Protein AF-A0A0L0AJ61-F1 (afdb_monomer)

Secondary structure (DSSP, 8-state):
-HHHHHHHHHHHHT-GGGPPPHHHHHHHHT--TTPPPPHHHHHHHHHHHTT-GGGHHHHHHHHHHHHHHHH--TTTTT-HHHHHHHHHHHH-TTS-HHHHHHHHHHHHHHHHSSPPPHHHHHHHHHHHHSS-SS---SHHHHHHHHHHHHHTT--

Foldseek 3Di:
DVVVLVVLLVLVVVHDVSQDQQVVVCVVLVLDPPDQDFLSRLVSVCLNCQPPPRCVVVLVSSLVSLCVLQVDCLCVVPDPRSVSSLLQLLQRPRHDVVSNLVSLQNVCCNVVVDGDDPVRSVVSSCVSNVDHDQADSDSVRRVVSVVVVVVVVVD

Nearest PDB structures (foldseek):
  8aj8-assembly4_H  TM=4.253E-01  e=4.389E+00  Mus musculus

Mean predicted aligned error: 5.72 Å

Sequence (155 aa):
MLEALNLLVVLKGLGGNYLLPRDTLQRIVNFSAGRQLSYFEIVVLLYYVESIPSYAVIKKLLLASIKERLDDLSDIRSSAEKIYLFLDVMTCPFVEDKVKSRFAVALYKQINKKNPTPSQASDFMLRLSKYPWFVSWKDADFLSSLEKKELLKGY

Structure (mmCIF, N/CA/C/O backbone):
data_AF-A0A0L0AJ61-F1
#
_entry.id   AF-A0A0L0AJ61-F1
#
loop_
_atom_site.group_PDB
_atom_site.id
_atom_site.type_symbol
_atom_site.label_atom_id
_atom_site.label_alt_id
_atom_site.label_comp_id
_atom_site.label_asym_id
_atom_site.label_entity_id
_atom_site.label_seq_id
_atom_site.pdbx_PDB_ins_code
_atom_site.Cartn_x
_atom_site.Cartn_y
_atom_site.Cartn_z
_atom_site.occupancy
_atom_site.B_iso_or_equiv
_atom_site.auth_seq_id
_atom_site.auth_comp_id
_atom_site.auth_asym_id
_atom_site.auth_atom_id
_atom_site.pdbx_PDB_model_num
ATOM 1 N N . MET A 1 1 ? 4.280 -15.798 -10.567 1.00 71.31 1 MET A N 1
ATOM 2 C CA . MET A 1 1 ? 3.940 -14.366 -10.334 1.00 71.31 1 MET A CA 1
ATOM 3 C C . MET A 1 1 ? 4.907 -13.721 -9.352 1.00 71.31 1 MET A C 1
ATOM 5 O O . MET A 1 1 ? 5.306 -12.588 -9.585 1.00 71.31 1 MET A O 1
ATOM 9 N N . LEU A 1 2 ? 5.318 -14.440 -8.303 1.00 73.69 2 LEU A N 1
ATOM 10 C CA . LEU A 1 2 ? 6.369 -14.019 -7.374 1.00 73.69 2 LEU A CA 1
ATOM 11 C C . LEU A 1 2 ? 7.684 -13.657 -8.093 1.00 73.69 2 LEU A C 1
ATOM 13 O O . LEU A 1 2 ? 8.280 -12.627 -7.813 1.00 73.69 2 LEU A O 1
ATOM 17 N N . GLU A 1 3 ? 8.071 -14.449 -9.088 1.00 78.56 3 GLU A N 1
ATOM 18 C CA . GLU A 1 3 ? 9.288 -14.282 -9.888 1.00 78.56 3 GLU A CA 1
ATOM 19 C C . GLU A 1 3 ? 9.285 -12.955 -10.656 1.00 78.56 3 GLU A C 1
ATOM 21 O O . GLU A 1 3 ? 10.287 -12.245 -10.702 1.00 78.56 3 GLU A O 1
ATOM 26 N N . ALA A 1 4 ? 8.128 -12.585 -11.215 1.00 84.12 4 ALA A N 1
ATOM 27 C CA . ALA A 1 4 ? 7.965 -11.319 -11.919 1.00 84.12 4 ALA A CA 1
ATOM 28 C C . ALA A 1 4 ? 8.093 -10.124 -10.963 1.00 84.12 4 ALA A C 1
ATOM 30 O O . ALA A 1 4 ? 8.698 -9.121 -11.322 1.00 84.12 4 ALA A O 1
ATOM 31 N N . LEU A 1 5 ? 7.568 -10.234 -9.739 1.00 84.75 5 LEU A N 1
ATOM 32 C CA . LEU A 1 5 ? 7.685 -9.193 -8.715 1.00 84.75 5 LEU A CA 1
ATOM 33 C C . LEU A 1 5 ? 9.129 -9.044 -8.225 1.00 84.75 5 LEU A C 1
ATOM 35 O O . LEU A 1 5 ? 9.616 -7.922 -8.137 1.00 84.75 5 LEU A O 1
ATOM 39 N N . ASN A 1 6 ? 9.835 -10.152 -7.986 1.00 83.38 6 ASN A N 1
ATOM 40 C CA . ASN A 1 6 ? 11.257 -10.121 -7.638 1.00 83.38 6 ASN A CA 1
ATOM 41 C C . ASN A 1 6 ? 12.078 -9.449 -8.753 1.00 83.38 6 ASN A C 1
ATOM 43 O O . ASN A 1 6 ? 12.937 -8.615 -8.470 1.00 83.38 6 ASN A O 1
ATOM 47 N N . LEU A 1 7 ? 11.756 -9.719 -10.025 1.00 87.00 7 LEU A N 1
ATOM 48 C CA . LEU A 1 7 ? 12.393 -9.044 -11.156 1.00 87.00 7 LEU A CA 1
ATOM 49 C C . LEU A 1 7 ? 12.132 -7.532 -11.156 1.00 87.00 7 LEU A C 1
ATOM 51 O O . LEU A 1 7 ? 13.059 -6.764 -11.393 1.00 87.00 7 LEU A O 1
ATOM 55 N N . LEU A 1 8 ? 10.905 -7.083 -10.861 1.00 89.56 8 LEU A N 1
ATOM 56 C CA . LEU A 1 8 ? 10.609 -5.650 -10.737 1.00 89.56 8 LEU A CA 1
ATOM 57 C C . LEU A 1 8 ? 11.502 -4.990 -9.685 1.00 89.56 8 LEU A C 1
ATOM 59 O O . LEU A 1 8 ? 12.067 -3.928 -9.925 1.00 89.56 8 LEU A O 1
ATOM 63 N N . VAL A 1 9 ? 11.679 -5.634 -8.539 1.00 86.88 9 VAL A N 1
ATOM 64 C CA . VAL A 1 9 ? 12.531 -5.103 -7.476 1.00 86.88 9 VAL A CA 1
ATOM 65 C C . VAL A 1 9 ? 13.987 -4.968 -7.939 1.00 86.88 9 VAL A C 1
ATOM 67 O O . VAL A 1 9 ? 14.594 -3.917 -7.741 1.00 86.88 9 VAL A O 1
ATOM 70 N N . VAL A 1 10 ? 14.525 -5.981 -8.624 1.00 87.25 10 VAL A N 1
ATOM 71 C CA . VAL A 1 10 ? 15.880 -5.923 -9.196 1.00 87.25 10 VAL A CA 1
ATOM 72 C C . VAL A 1 10 ? 15.995 -4.796 -10.225 1.00 87.25 10 VAL A C 1
ATOM 74 O O . VAL A 1 10 ? 16.912 -3.984 -10.145 1.00 87.25 10 VAL A O 1
ATOM 77 N N . LEU A 1 11 ? 15.042 -4.691 -11.158 1.00 90.44 11 LEU A N 1
ATOM 78 C CA . LEU A 1 11 ? 15.027 -3.639 -12.181 1.00 90.44 11 LEU A CA 1
ATOM 79 C C . LEU A 1 11 ? 14.987 -2.235 -11.565 1.00 90.44 11 LEU A C 1
ATOM 81 O O . LEU A 1 11 ? 15.660 -1.333 -12.055 1.00 90.44 11 LEU A O 1
ATOM 85 N N . LYS A 1 12 ? 14.234 -2.053 -10.474 1.00 88.94 12 LYS A N 1
ATOM 86 C CA . LYS A 1 12 ? 14.205 -0.796 -9.715 1.00 88.94 12 LYS A CA 1
ATOM 87 C C . LYS A 1 12 ? 15.577 -0.478 -9.113 1.00 88.94 12 LYS A C 1
ATOM 89 O O . LYS A 1 12 ? 16.029 0.658 -9.237 1.00 88.94 12 LYS A O 1
ATOM 94 N N . GLY A 1 13 ? 16.256 -1.475 -8.541 1.00 84.75 13 GLY A N 1
ATOM 95 C CA . GLY A 1 13 ? 17.605 -1.337 -7.981 1.00 84.75 13 GLY A CA 1
ATOM 96 C C . GLY A 1 13 ? 18.691 -1.004 -9.013 1.00 84.75 13 GLY A C 1
ATOM 97 O O . GLY A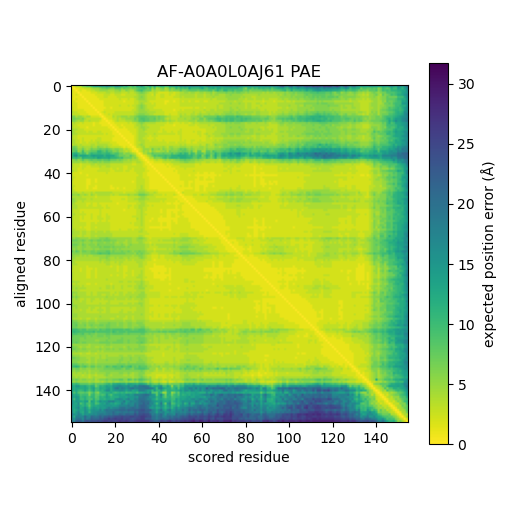 1 13 ? 19.649 -0.310 -8.684 1.00 84.75 13 GLY A O 1
ATOM 98 N N . LEU A 1 14 ? 18.529 -1.427 -10.273 1.00 87.00 14 LEU A N 1
ATOM 99 C CA . LEU A 1 14 ? 19.442 -1.073 -11.374 1.00 87.00 14 LEU A CA 1
ATOM 100 C C . LEU A 1 14 ? 19.301 0.391 -11.838 1.00 87.00 14 LEU A C 1
ATOM 102 O O . LEU A 1 14 ? 20.161 0.900 -12.561 1.00 87.00 14 LEU A O 1
ATOM 106 N N . GLY A 1 15 ? 18.237 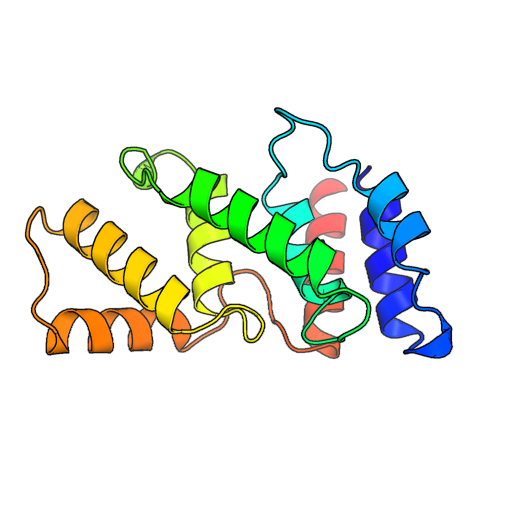1.081 -11.419 1.00 85.81 15 GLY A N 1
ATOM 107 C CA . GLY A 1 15 ? 18.013 2.502 -11.669 1.00 85.81 15 GLY A CA 1
ATOM 108 C C . GLY A 1 15 ? 17.025 2.810 -12.799 1.00 85.81 15 GLY A C 1
ATOM 109 O O . GLY A 1 15 ? 16.515 1.934 -13.496 1.00 85.81 15 GLY A O 1
ATOM 110 N N . GLY A 1 16 ? 16.752 4.107 -12.986 1.00 85.31 16 GLY A N 1
ATOM 111 C CA . GLY A 1 16 ? 15.651 4.615 -13.819 1.00 85.31 16 GLY A CA 1
ATOM 112 C C . GLY A 1 16 ? 15.633 4.136 -15.277 1.00 85.31 16 GLY A C 1
ATOM 113 O O . GLY A 1 16 ? 14.559 3.987 -15.850 1.00 85.31 16 GLY A O 1
ATOM 114 N N . ASN A 1 17 ? 16.798 3.841 -15.862 1.00 89.44 17 ASN A N 1
ATOM 115 C CA . ASN A 1 17 ? 16.918 3.384 -17.253 1.00 89.44 17 ASN A CA 1
ATOM 116 C C . ASN A 1 17 ? 16.414 1.947 -17.475 1.00 89.44 17 ASN A C 1
ATOM 118 O O . ASN A 1 17 ? 16.155 1.564 -18.612 1.00 89.44 17 ASN A O 1
ATOM 122 N N . TYR A 1 18 ? 16.271 1.163 -16.404 1.00 91.75 18 TYR A N 1
ATOM 123 C CA . TYR A 1 18 ? 15.807 -0.228 -16.443 1.00 91.75 18 TYR A CA 1
ATOM 124 C C . TYR A 1 18 ? 14.332 -0.367 -16.053 1.00 91.75 18 TYR A C 1
ATOM 126 O O . TYR A 1 18 ? 13.792 -1.474 -15.992 1.00 91.75 18 TYR A O 1
ATOM 134 N N . LEU A 1 19 ? 13.663 0.758 -15.788 1.00 93.44 19 LEU A N 1
ATOM 135 C CA . LEU A 1 19 ? 12.245 0.784 -15.481 1.00 93.44 19 LEU A CA 1
ATOM 136 C C . LEU A 1 19 ? 11.418 0.360 -16.696 1.00 93.44 19 LEU A C 1
ATOM 138 O O . LEU A 1 19 ? 11.606 0.837 -17.815 1.00 93.44 19 LEU A O 1
ATOM 142 N N . LEU A 1 20 ? 10.463 -0.534 -16.465 1.00 93.31 20 LEU A N 1
ATOM 143 C CA . LEU A 1 20 ? 9.615 -1.059 -17.520 1.00 93.31 20 LEU A CA 1
ATOM 144 C C . LEU A 1 20 ? 8.658 0.023 -18.027 1.00 93.31 20 LEU A C 1
ATOM 146 O O . LEU A 1 20 ? 8.072 0.754 -17.223 1.00 93.31 20 LEU A O 1
ATOM 150 N N . PRO A 1 21 ? 8.385 0.087 -19.337 1.00 93.50 21 PRO A N 1
ATOM 151 C CA . PRO A 1 21 ? 7.300 0.911 -19.848 1.00 93.50 21 PRO A CA 1
ATOM 152 C C . PRO A 1 21 ? 5.982 0.592 -19.133 1.00 93.50 21 PRO A C 1
ATOM 154 O O . PRO A 1 21 ? 5.699 -0.565 -18.806 1.00 93.50 21 PRO A O 1
ATOM 157 N N . ARG A 1 22 ? 5.152 1.618 -18.915 1.00 92.50 22 ARG A N 1
ATOM 158 C CA . ARG A 1 22 ? 3.865 1.499 -18.207 1.00 92.50 22 ARG A CA 1
ATOM 159 C C . ARG A 1 22 ? 3.016 0.344 -18.739 1.00 92.50 22 ARG A C 1
ATOM 161 O O . ARG A 1 22 ? 2.494 -0.435 -17.947 1.00 92.50 22 ARG A O 1
ATOM 168 N N . ASP A 1 23 ? 2.898 0.220 -20.059 1.00 90.56 23 ASP A N 1
ATOM 169 C CA . ASP A 1 23 ? 2.047 -0.797 -20.682 1.00 90.56 23 ASP A CA 1
ATOM 170 C C . ASP A 1 23 ? 2.587 -2.220 -20.444 1.00 90.56 23 ASP A C 1
ATOM 172 O O . ASP A 1 23 ? 1.808 -3.150 -20.240 1.00 90.56 23 ASP A O 1
ATOM 176 N N . THR A 1 24 ? 3.913 -2.392 -20.375 1.00 91.25 24 THR A N 1
ATOM 177 C CA . THR A 1 24 ? 4.548 -3.662 -19.988 1.00 91.25 24 THR A CA 1
ATOM 178 C C . THR A 1 24 ? 4.238 -4.000 -18.533 1.00 91.25 24 THR A C 1
ATOM 180 O O . THR A 1 24 ? 3.807 -5.115 -18.240 1.00 91.25 24 THR A O 1
ATOM 183 N N . LEU A 1 25 ? 4.383 -3.032 -17.621 1.00 91.19 25 LEU A N 1
ATOM 184 C CA . LEU A 1 25 ? 4.070 -3.234 -16.206 1.00 91.19 25 LEU A CA 1
ATOM 185 C C . LEU A 1 25 ? 2.585 -3.582 -15.997 1.00 91.19 25 LEU A C 1
ATOM 187 O O . LEU A 1 25 ? 2.265 -4.496 -15.241 1.00 91.19 25 LEU A O 1
ATOM 191 N N . GLN A 1 26 ? 1.672 -2.919 -16.713 1.00 88.44 26 GLN A N 1
ATOM 192 C CA . GLN A 1 26 ? 0.238 -3.228 -16.658 1.00 88.44 26 GLN A CA 1
ATOM 193 C C . GLN A 1 26 ? -0.077 -4.655 -17.120 1.00 88.44 26 GLN A C 1
ATOM 195 O O . GLN A 1 26 ? -0.928 -5.308 -16.514 1.00 88.44 26 GLN A O 1
ATOM 200 N N . ARG A 1 27 ? 0.615 -5.154 -18.152 1.00 86.62 27 ARG A N 1
ATOM 201 C CA . ARG A 1 27 ? 0.466 -6.539 -18.628 1.00 86.62 27 ARG A CA 1
ATOM 202 C C . ARG A 1 27 ? 0.960 -7.558 -17.602 1.00 86.62 27 ARG A C 1
ATOM 204 O O . ARG A 1 27 ? 0.292 -8.567 -17.408 1.00 86.62 27 ARG A O 1
ATOM 211 N N . ILE A 1 28 ? 2.080 -7.283 -16.930 1.00 84.50 28 ILE A N 1
ATOM 212 C CA . ILE A 1 28 ? 2.648 -8.171 -15.899 1.00 84.50 28 ILE A CA 1
ATOM 213 C C . ILE A 1 28 ? 1.717 -8.280 -14.687 1.00 84.50 28 ILE A C 1
ATOM 215 O O . ILE A 1 28 ? 1.472 -9.376 -14.190 1.00 84.50 28 ILE A O 1
ATOM 219 N N . VAL A 1 29 ? 1.192 -7.149 -14.209 1.00 80.81 29 VAL A N 1
ATOM 220 C CA . VAL A 1 29 ? 0.334 -7.123 -13.014 1.00 80.81 29 VAL A CA 1
ATOM 221 C C . VAL A 1 29 ? -1.078 -7.622 -13.310 1.00 80.81 29 VAL A C 1
ATOM 223 O O . VAL A 1 29 ? -1.727 -8.168 -12.422 1.00 80.81 29 VAL A O 1
ATOM 226 N N . ASN A 1 30 ? -1.557 -7.456 -14.546 1.00 82.06 30 ASN A N 1
ATOM 227 C CA . ASN A 1 30 ? -2.907 -7.821 -14.970 1.00 82.06 30 ASN A CA 1
ATOM 228 C C . ASN A 1 30 ? -3.993 -7.267 -14.023 1.00 82.06 30 ASN A C 1
ATOM 230 O O . ASN A 1 30 ? -4.578 -7.995 -13.226 1.00 82.06 30 ASN A O 1
ATOM 234 N N . PHE A 1 31 ? -4.300 -5.972 -14.130 1.00 75.06 31 PHE A N 1
ATOM 235 C CA . PHE A 1 31 ? -5.382 -5.311 -13.376 1.00 75.06 31 PHE A CA 1
ATOM 236 C C . PHE A 1 31 ? -6.793 -5.634 -13.919 1.00 75.06 31 PHE A C 1
ATOM 238 O O . PHE A 1 31 ? -7.629 -4.742 -14.058 1.00 75.06 31 PHE A O 1
ATOM 245 N N . SER A 1 32 ? -7.056 -6.887 -14.295 1.00 76.50 32 SER A N 1
ATOM 246 C CA . SER A 1 32 ? -8.368 -7.313 -14.797 1.00 76.50 32 SER A CA 1
ATOM 247 C C . SER A 1 32 ? -9.476 -7.091 -13.762 1.00 76.50 32 SER A C 1
ATOM 249 O O . SER A 1 32 ? -9.256 -7.163 -12.551 1.00 76.50 32 SER A O 1
ATOM 251 N N . ALA A 1 33 ? -10.686 -6.804 -14.250 1.00 67.25 33 ALA A N 1
ATOM 252 C CA . ALA A 1 33 ? -11.849 -6.585 -13.397 1.00 67.25 33 ALA A CA 1
ATOM 253 C C . ALA A 1 33 ? -12.101 -7.808 -12.497 1.00 67.25 33 ALA A C 1
ATOM 255 O O . ALA A 1 33 ? -12.178 -8.934 -12.985 1.00 67.25 33 ALA A O 1
ATOM 256 N N . GLY A 1 34 ? -12.216 -7.578 -11.187 1.00 71.06 34 GLY A N 1
ATOM 257 C CA . GLY A 1 34 ? -12.453 -8.624 -10.186 1.00 71.06 34 GLY A CA 1
ATOM 258 C C . GLY A 1 34 ? -11.195 -9.304 -9.636 1.00 71.06 34 GLY A C 1
ATOM 259 O O . GLY A 1 34 ? -11.303 -10.103 -8.708 1.00 71.06 34 GLY A O 1
ATOM 260 N N . ARG A 1 35 ? -9.996 -8.987 -10.146 1.00 83.81 35 ARG A N 1
ATOM 261 C CA . ARG A 1 35 ? -8.748 -9.490 -9.564 1.00 83.81 35 ARG A CA 1
ATOM 262 C C . ARG A 1 35 ? -8.344 -8.657 -8.348 1.00 83.81 35 ARG A C 1
ATOM 264 O O . ARG A 1 35 ? -7.998 -7.484 -8.473 1.00 83.81 35 ARG A O 1
ATOM 271 N N . GLN A 1 36 ? -8.300 -9.295 -7.184 1.00 86.19 36 GLN A N 1
ATOM 272 C CA . GLN A 1 36 ? -7.766 -8.691 -5.968 1.00 86.19 36 GLN A CA 1
ATOM 273 C C . GLN A 1 36 ? -6.248 -8.905 -5.882 1.00 86.19 36 GLN A C 1
ATOM 275 O O . GLN A 1 36 ? -5.764 -10.029 -6.008 1.00 86.19 36 GLN A O 1
ATOM 280 N N . LEU A 1 37 ? -5.494 -7.825 -5.661 1.00 90.06 37 LEU A N 1
ATOM 281 C CA . LEU A 1 37 ? -4.047 -7.898 -5.456 1.00 90.06 37 LEU A CA 1
ATOM 282 C C . LEU A 1 37 ? -3.719 -8.381 -4.041 1.00 90.06 37 LEU A C 1
ATOM 284 O O . LEU A 1 37 ? -4.262 -7.869 -3.054 1.00 90.06 37 LEU A O 1
ATOM 288 N N . SER A 1 38 ? -2.768 -9.307 -3.939 1.00 89.62 38 SER A N 1
ATOM 289 C CA . S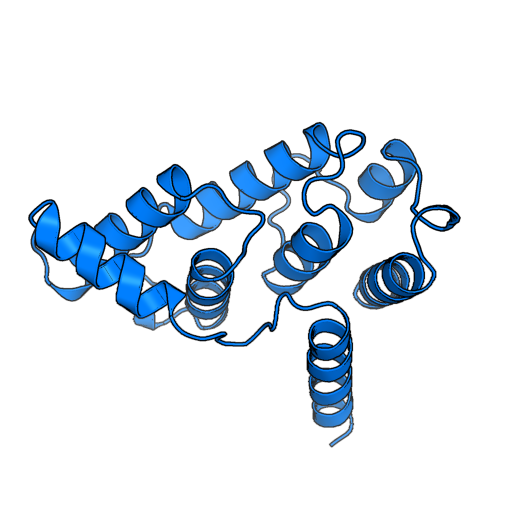ER A 1 38 ? -2.203 -9.723 -2.654 1.00 89.62 38 SER A CA 1
ATOM 290 C C . SER A 1 38 ? -1.413 -8.591 -1.987 1.00 89.62 38 SER A C 1
ATOM 292 O O . SER A 1 38 ? -1.007 -7.613 -2.617 1.00 89.62 38 SER A O 1
ATOM 294 N N . TYR A 1 39 ? -1.177 -8.706 -0.680 1.00 90.44 39 TYR A N 1
ATOM 295 C CA . TYR A 1 39 ? -0.375 -7.752 0.094 1.00 90.44 39 TYR A CA 1
ATOM 296 C C . TYR A 1 39 ? 1.016 -7.578 -0.519 1.00 90.44 39 TYR A C 1
ATOM 298 O O . TYR A 1 39 ? 1.479 -6.453 -0.697 1.00 90.44 39 TYR A O 1
ATOM 306 N N . PHE A 1 40 ? 1.645 -8.693 -0.893 1.00 87.88 40 PHE A N 1
ATOM 307 C CA . PHE A 1 40 ? 2.985 -8.689 -1.459 1.00 87.88 40 PHE A CA 1
ATOM 308 C C . PHE A 1 40 ? 3.037 -7.956 -2.804 1.00 87.88 40 PHE A C 1
ATOM 310 O O . PHE A 1 40 ? 3.912 -7.119 -3.014 1.00 87.88 40 PHE A O 1
ATOM 317 N N . GLU A 1 41 ? 2.062 -8.201 -3.685 1.00 91.44 41 GLU A N 1
ATOM 318 C CA . GLU A 1 41 ? 1.937 -7.465 -4.946 1.00 91.44 41 GLU A CA 1
ATOM 319 C C . GLU A 1 41 ? 1.776 -5.968 -4.720 1.00 91.44 41 GLU A C 1
ATOM 321 O O . GLU A 1 41 ? 2.469 -5.180 -5.353 1.00 91.44 41 GLU A O 1
ATOM 326 N N . ILE A 1 42 ? 0.888 -5.567 -3.807 1.00 93.69 42 ILE A N 1
ATOM 327 C CA . ILE A 1 42 ? 0.655 -4.151 -3.520 1.00 93.69 42 ILE A CA 1
ATOM 328 C C . ILE A 1 42 ? 1.940 -3.484 -3.029 1.00 93.69 42 ILE A C 1
ATOM 330 O O . ILE A 1 42 ? 2.300 -2.424 -3.533 1.00 93.69 42 ILE A O 1
ATOM 334 N N . VAL A 1 43 ? 2.639 -4.098 -2.074 1.00 92.12 43 VAL A N 1
ATOM 335 C CA . VAL A 1 43 ? 3.881 -3.555 -1.510 1.00 92.12 43 VAL A CA 1
ATOM 336 C C . VAL A 1 43 ? 4.963 -3.412 -2.576 1.00 92.12 43 VAL A C 1
ATOM 338 O O . VAL A 1 43 ? 5.530 -2.329 -2.719 1.00 92.12 43 VAL A O 1
ATOM 341 N N . VAL A 1 44 ? 5.226 -4.472 -3.349 1.00 91.25 44 VAL A N 1
ATOM 342 C CA . VAL A 1 44 ? 6.245 -4.443 -4.408 1.00 91.25 44 VAL A CA 1
ATOM 343 C C . VAL A 1 44 ? 5.895 -3.408 -5.467 1.00 91.25 44 VAL A C 1
ATOM 345 O O . VAL A 1 44 ? 6.763 -2.662 -5.908 1.00 91.25 44 VAL A O 1
ATOM 348 N N . LEU A 1 45 ? 4.625 -3.311 -5.857 1.00 93.38 45 LEU A N 1
ATOM 349 C CA . LEU A 1 45 ? 4.213 -2.350 -6.869 1.00 93.38 45 LEU A CA 1
ATOM 350 C C . LEU A 1 45 ? 4.256 -0.913 -6.358 1.00 93.38 45 LEU A C 1
ATOM 352 O O . LEU A 1 45 ? 4.676 -0.044 -7.113 1.00 93.38 45 LEU A O 1
ATOM 356 N N . LEU A 1 46 ? 3.895 -0.648 -5.097 1.00 94.00 46 LEU A N 1
ATOM 357 C CA . LEU A 1 46 ? 4.078 0.670 -4.478 1.00 94.00 46 LEU A CA 1
ATOM 358 C C . LEU A 1 46 ? 5.555 1.074 -4.452 1.00 94.00 46 LEU A C 1
ATOM 360 O O . LEU A 1 46 ? 5.867 2.214 -4.789 1.00 94.00 46 LEU A O 1
ATOM 364 N N . TYR A 1 47 ? 6.441 0.141 -4.094 1.00 92.25 47 TYR A N 1
ATOM 365 C CA . TYR A 1 47 ? 7.889 0.348 -4.120 1.00 92.25 47 TYR A CA 1
ATOM 366 C C . TYR A 1 47 ? 8.412 0.596 -5.539 1.00 92.25 47 TYR A C 1
ATOM 368 O O . TYR A 1 47 ? 9.229 1.478 -5.759 1.00 92.25 47 TYR A O 1
ATOM 376 N N . TYR A 1 48 ? 7.912 -0.143 -6.528 1.00 92.69 48 TYR A N 1
ATOM 377 C CA . TYR A 1 48 ? 8.364 -0.001 -7.907 1.00 92.69 48 TYR A CA 1
ATOM 378 C C . TYR A 1 48 ? 7.939 1.337 -8.532 1.00 92.69 48 TYR A C 1
ATOM 380 O O . TYR A 1 48 ? 8.738 1.995 -9.201 1.00 92.69 48 TYR A O 1
ATOM 388 N N . VAL A 1 49 ? 6.677 1.745 -8.329 1.00 93.12 49 VAL A N 1
ATOM 389 C CA . VAL A 1 49 ? 6.109 2.937 -8.986 1.00 93.12 49 VAL A CA 1
ATOM 390 C C . VAL A 1 49 ? 6.411 4.248 -8.263 1.00 93.12 49 VAL A C 1
ATOM 392 O O . VAL A 1 49 ? 6.473 5.294 -8.909 1.00 93.12 49 VAL A O 1
ATOM 395 N N . GLU A 1 50 ? 6.554 4.210 -6.937 1.00 91.06 50 GLU A N 1
ATOM 396 C CA . GLU A 1 50 ? 6.817 5.361 -6.069 1.00 91.06 50 GLU A CA 1
ATOM 397 C C . GLU A 1 50 ? 5.943 6.594 -6.386 1.00 91.06 50 GLU A C 1
ATOM 399 O O . GLU A 1 50 ? 4.708 6.558 -6.325 1.00 91.06 50 GLU A O 1
ATOM 404 N N . SER A 1 51 ? 6.585 7.714 -6.726 1.00 89.94 51 SER A N 1
ATOM 405 C CA . SER A 1 51 ? 5.980 8.959 -7.197 1.00 89.94 51 SER A CA 1
ATOM 406 C C . SER A 1 51 ? 6.383 9.271 -8.644 1.00 89.94 51 SER A C 1
ATOM 408 O O . SER A 1 51 ? 6.365 10.430 -9.051 1.00 89.94 51 SER A O 1
ATOM 410 N N . ILE A 1 52 ? 6.738 8.249 -9.432 1.00 92.56 52 ILE A N 1
ATOM 411 C CA . ILE A 1 52 ? 7.160 8.408 -10.826 1.00 92.56 52 ILE A CA 1
ATOM 412 C C . ILE A 1 52 ? 5.936 8.771 -11.693 1.00 92.56 52 ILE A C 1
ATOM 414 O O . ILE A 1 52 ? 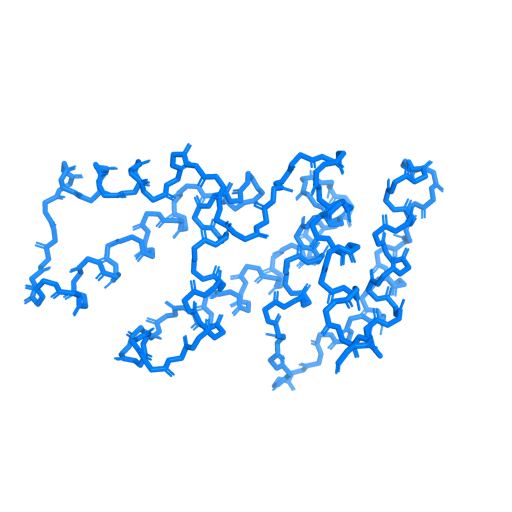4.981 7.987 -11.763 1.00 92.56 52 ILE A O 1
ATOM 418 N N . PRO A 1 53 ? 5.941 9.920 -12.402 1.00 93.44 53 PRO A N 1
ATOM 419 C CA . PRO A 1 53 ? 4.768 10.397 -13.140 1.00 93.44 53 PRO A CA 1
ATOM 420 C C . PRO A 1 53 ? 4.250 9.435 -14.219 1.00 93.44 53 PRO A C 1
ATOM 422 O O . PRO A 1 53 ? 3.039 9.317 -14.410 1.00 93.44 53 PRO A O 1
ATOM 425 N N . SER A 1 54 ? 5.139 8.695 -14.892 1.00 93.75 54 SER A N 1
ATOM 426 C CA . SER A 1 54 ? 4.767 7.733 -15.944 1.00 93.75 54 SER A CA 1
ATOM 427 C C . SER A 1 54 ? 3.887 6.581 -15.436 1.00 93.75 54 SER A C 1
ATOM 429 O O . SER A 1 54 ? 3.144 5.979 -16.216 1.00 93.75 54 SER A O 1
ATOM 431 N N . TYR A 1 55 ? 3.901 6.309 -14.127 1.00 95.06 55 TYR A N 1
ATOM 432 C CA . TYR A 1 55 ? 3.102 5.265 -13.486 1.00 95.06 55 TYR A CA 1
ATOM 433 C C . TYR A 1 55 ? 1.870 5.788 -12.739 1.00 95.06 55 TYR A C 1
ATOM 435 O O . TYR A 1 55 ? 1.211 5.013 -12.045 1.00 95.06 55 TYR A O 1
ATOM 443 N N . ALA A 1 56 ? 1.492 7.061 -12.898 1.00 93.38 56 ALA A N 1
ATOM 444 C CA . ALA A 1 56 ? 0.364 7.659 -12.172 1.00 93.38 56 ALA A CA 1
ATOM 445 C C . ALA A 1 56 ? -0.950 6.856 -12.298 1.00 93.38 56 ALA A C 1
ATOM 447 O O . ALA A 1 56 ? -1.681 6.689 -11.319 1.00 93.38 56 ALA A O 1
ATOM 448 N N . VAL A 1 57 ? -1.231 6.296 -13.481 1.00 92.25 57 VAL A N 1
ATOM 449 C CA . VAL A 1 57 ? -2.413 5.443 -13.717 1.00 92.25 57 VAL A CA 1
ATOM 450 C C . VAL A 1 57 ? -2.352 4.160 -12.885 1.00 92.25 57 VAL A C 1
ATOM 452 O O . VAL A 1 57 ? -3.333 3.792 -12.245 1.00 92.25 57 VAL A O 1
ATOM 455 N N . ILE A 1 58 ? -1.192 3.502 -12.848 1.00 93.19 58 ILE A N 1
ATOM 456 C CA . ILE A 1 58 ? -0.977 2.269 -12.081 1.00 93.19 58 ILE A CA 1
ATOM 457 C C . ILE A 1 58 ? -1.098 2.562 -10.587 1.00 93.19 58 ILE A C 1
ATOM 459 O O . ILE A 1 58 ? -1.809 1.858 -9.876 1.00 93.19 58 ILE A O 1
ATOM 463 N N . LYS A 1 59 ? -0.497 3.659 -10.117 1.00 93.81 59 LYS A N 1
ATOM 464 C CA . LYS A 1 59 ? -0.615 4.112 -8.728 1.00 93.81 59 LYS A CA 1
ATOM 465 C C . LYS A 1 59 ? -2.072 4.348 -8.326 1.00 93.81 59 LYS A C 1
ATOM 467 O O . LYS A 1 59 ? -2.484 3.935 -7.245 1.00 93.81 59 LYS A O 1
ATOM 472 N N . LYS A 1 60 ? -2.883 4.942 -9.206 1.00 92.94 60 LYS A N 1
ATOM 473 C CA . LYS A 1 60 ? -4.324 5.119 -8.969 1.00 92.94 60 LYS A CA 1
ATOM 474 C C . LYS A 1 60 ? -5.050 3.778 -8.800 1.00 92.94 60 LYS A C 1
ATOM 476 O O . LYS A 1 60 ? -5.880 3.663 -7.900 1.00 92.94 60 LYS A O 1
ATOM 481 N N . LEU A 1 61 ? -4.725 2.775 -9.620 1.00 92.69 61 LEU A N 1
ATOM 482 C CA . LEU A 1 61 ? -5.290 1.422 -9.510 1.00 92.69 61 LEU A CA 1
ATOM 483 C C . LEU A 1 61 ? -4.861 0.727 -8.210 1.00 92.69 61 LEU A C 1
ATOM 485 O O . LEU A 1 61 ? -5.698 0.143 -7.527 1.00 92.69 61 LEU A O 1
ATOM 489 N N . LEU A 1 62 ? -3.592 0.861 -7.811 1.00 94.06 62 LEU A N 1
ATOM 490 C CA . LEU A 1 62 ? -3.096 0.346 -6.530 1.00 94.06 62 LEU A CA 1
ATOM 491 C C . LEU A 1 62 ? -3.835 0.974 -5.347 1.00 94.06 62 LEU A C 1
ATOM 493 O O . LEU A 1 62 ? -4.307 0.261 -4.467 1.00 94.06 62 LEU A O 1
ATOM 497 N N . LEU A 1 63 ? -4.002 2.300 -5.344 1.00 94.38 63 LEU A N 1
ATOM 498 C CA . LEU A 1 63 ? -4.747 2.997 -4.295 1.00 94.38 63 LEU A CA 1
ATOM 499 C C . LEU A 1 63 ? -6.222 2.581 -4.251 1.00 94.38 63 LEU A C 1
ATOM 501 O O . LEU A 1 63 ? -6.806 2.561 -3.169 1.00 94.38 63 LEU A O 1
ATOM 505 N N . ALA A 1 64 ? -6.832 2.255 -5.394 1.00 93.12 64 ALA A N 1
ATOM 506 C CA . ALA A 1 64 ? -8.184 1.704 -5.434 1.00 93.12 64 ALA A CA 1
ATOM 507 C C . ALA A 1 64 ? -8.236 0.302 -4.805 1.00 93.12 64 ALA A C 1
ATOM 509 O O . ALA A 1 64 ? -9.075 0.073 -3.939 1.00 93.12 64 ALA A O 1
ATOM 510 N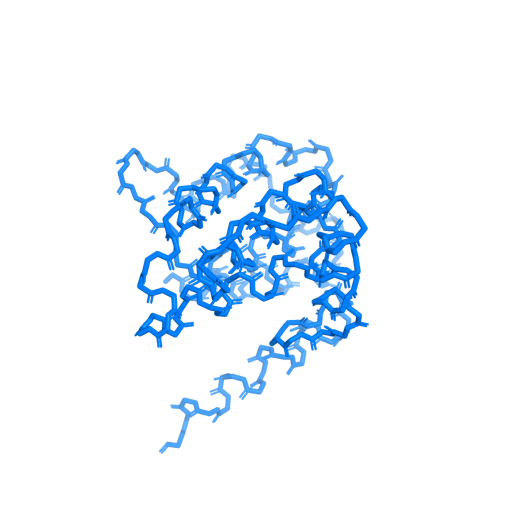 N . SER A 1 65 ? -7.292 -0.579 -5.147 1.00 93.25 65 SER A N 1
ATOM 511 C CA . SER A 1 65 ? -7.203 -1.927 -4.568 1.00 93.25 65 SER A CA 1
ATOM 512 C C . SER A 1 65 ? -6.931 -1.899 -3.057 1.00 93.25 65 SER A C 1
ATOM 514 O O . SER A 1 65 ? -7.574 -2.614 -2.294 1.00 93.25 65 SER A O 1
ATOM 516 N N . ILE A 1 66 ? -6.046 -1.013 -2.587 1.00 95.38 66 ILE A N 1
ATOM 517 C CA . ILE A 1 66 ? -5.797 -0.806 -1.151 1.00 95.38 66 ILE A CA 1
ATOM 518 C C . ILE A 1 66 ? -7.076 -0.361 -0.444 1.00 95.38 66 ILE A C 1
ATOM 520 O O . ILE A 1 66 ? -7.404 -0.886 0.616 1.00 95.38 66 ILE A O 1
ATOM 524 N N . LYS A 1 67 ? -7.806 0.599 -1.026 1.00 94.25 67 LYS A N 1
ATOM 525 C CA . LYS A 1 67 ? -9.074 1.071 -0.460 1.00 94.25 67 LYS A CA 1
ATOM 526 C C . LYS A 1 67 ? -10.090 -0.053 -0.384 1.00 94.25 67 LYS A C 1
ATOM 528 O O . LYS A 1 67 ? -10.659 -0.217 0.675 1.00 94.25 67 LYS A O 1
ATOM 533 N N . GLU A 1 68 ? -10.272 -0.832 -1.443 1.00 92.56 68 GLU A N 1
ATOM 534 C CA . GLU A 1 68 ? -11.185 -1.980 -1.450 1.00 92.56 68 GLU A CA 1
ATOM 535 C C . GLU A 1 68 ? -10.852 -2.983 -0.335 1.00 92.56 68 GLU A C 1
ATOM 537 O O . GLU A 1 68 ? -11.733 -3.423 0.397 1.00 92.56 68 GLU A O 1
ATOM 542 N N . ARG A 1 69 ? -9.564 -3.292 -0.141 1.00 92.75 69 ARG A N 1
ATOM 543 C CA . ARG A 1 69 ? -9.116 -4.244 0.886 1.00 92.75 69 ARG A CA 1
ATOM 544 C C . ARG A 1 69 ? -9.200 -3.717 2.316 1.00 92.75 69 ARG A C 1
ATOM 546 O O . ARG A 1 69 ? -9.309 -4.519 3.242 1.00 92.75 69 ARG A O 1
ATOM 553 N N . LEU A 1 70 ? -9.097 -2.402 2.501 1.00 94.88 70 LEU A N 1
ATOM 554 C CA . LEU A 1 70 ? -9.053 -1.745 3.810 1.00 94.88 70 LEU A CA 1
ATOM 555 C C . LEU A 1 70 ? -10.316 -0.926 4.128 1.00 94.88 70 LEU A C 1
ATOM 557 O O . LEU A 1 70 ? -10.332 -0.224 5.139 1.00 94.88 70 LEU A O 1
ATOM 561 N N . ASP A 1 71 ? -11.356 -0.984 3.288 1.00 90.88 71 ASP A N 1
ATOM 562 C CA . ASP A 1 71 ? -12.614 -0.271 3.547 1.00 90.88 71 ASP A CA 1
ATOM 563 C C . ASP A 1 71 ? -13.393 -0.925 4.687 1.00 90.88 71 ASP A C 1
ATOM 565 O O . ASP A 1 71 ? -13.913 -0.235 5.564 1.00 90.88 71 ASP A O 1
ATOM 569 N N . ASP A 1 72 ? -13.404 -2.261 4.705 1.00 91.75 72 ASP A N 1
ATOM 570 C CA . ASP A 1 72 ? -13.913 -3.048 5.819 1.00 91.75 72 ASP A CA 1
ATOM 571 C C . ASP A 1 72 ? -12.767 -3.650 6.642 1.00 91.75 72 ASP A C 1
ATOM 573 O O . ASP A 1 72 ? -11.997 -4.500 6.178 1.00 91.75 72 ASP A O 1
ATOM 577 N N . LEU A 1 73 ? -12.684 -3.209 7.897 1.00 94.56 73 LEU A N 1
ATOM 578 C CA . LEU A 1 73 ? -11.720 -3.673 8.894 1.00 94.56 73 LEU A CA 1
ATOM 579 C C . LEU A 1 73 ? -12.371 -4.586 9.950 1.00 94.56 73 LEU A C 1
ATOM 581 O O . LEU A 1 73 ? -11.783 -4.816 11.009 1.00 94.56 73 LEU A O 1
ATOM 585 N N . SER A 1 74 ? -13.584 -5.089 9.705 1.00 92.75 74 SER A N 1
ATOM 586 C CA . SER A 1 74 ? -14.335 -5.949 10.628 1.00 92.75 74 SER A CA 1
ATOM 587 C C . SER A 1 74 ? -13.533 -7.176 11.095 1.00 92.75 74 SER A C 1
ATOM 589 O O . SER A 1 74 ? -13.476 -7.463 12.294 1.00 92.75 74 SER A O 1
ATOM 591 N N . ASP A 1 75 ? -12.827 -7.816 10.167 1.00 94.12 75 ASP A N 1
ATOM 592 C CA . ASP A 1 75 ? -12.013 -9.029 10.303 1.00 94.12 75 ASP A CA 1
ATOM 593 C C . ASP A 1 75 ? -10.510 -8.754 10.517 1.00 94.12 75 ASP A C 1
ATOM 595 O O . ASP A 1 75 ? -9.705 -9.686 10.507 1.00 94.12 75 ASP A O 1
ATOM 599 N N . ILE A 1 76 ? -10.087 -7.498 10.725 1.00 94.56 76 ILE A N 1
ATOM 600 C CA . ILE A 1 76 ? -8.653 -7.142 10.791 1.00 94.56 76 ILE A CA 1
ATOM 601 C C . ILE A 1 76 ? -7.891 -7.887 11.903 1.00 94.56 76 ILE A C 1
ATOM 603 O O . ILE A 1 76 ? -6.678 -8.052 11.830 1.00 94.56 76 ILE A O 1
ATOM 607 N N . ARG A 1 77 ? -8.600 -8.362 12.935 1.00 91.19 77 ARG A N 1
ATOM 608 C CA . ARG A 1 77 ? -8.028 -9.159 14.035 1.00 91.19 77 ARG A CA 1
ATOM 609 C C . ARG A 1 77 ? -7.743 -10.613 13.649 1.00 91.19 77 ARG A C 1
ATOM 611 O O . ARG A 1 77 ? -6.912 -11.240 14.291 1.00 91.19 77 ARG A O 1
ATOM 618 N N . SER A 1 78 ? -8.440 -11.140 12.645 1.00 93.00 78 SER A N 1
ATOM 619 C CA . SER A 1 78 ? -8.325 -12.524 12.168 1.00 93.00 78 SER A CA 1
ATOM 620 C C . SER A 1 78 ? -7.630 -12.636 10.809 1.00 93.00 78 SER A C 1
ATOM 622 O O . SER A 1 78 ? -7.250 -13.733 10.414 1.00 93.00 78 SER A O 1
ATOM 624 N N . SER A 1 79 ? -7.437 -11.523 10.095 1.00 94.38 79 SER A N 1
ATOM 625 C CA . SER A 1 79 ? -6.772 -11.488 8.791 1.00 94.38 79 SER A CA 1
ATOM 626 C C . SER A 1 79 ? -5.348 -10.935 8.900 1.00 94.38 79 SER A C 1
ATOM 628 O O . SER A 1 79 ? -5.134 -9.720 8.896 1.00 94.38 79 SER A O 1
ATOM 630 N N . ALA A 1 80 ? -4.361 -11.839 8.964 1.00 91.62 80 ALA A N 1
ATOM 631 C CA . ALA A 1 80 ? -2.936 -11.489 9.007 1.00 91.62 80 ALA A CA 1
ATOM 632 C C . ALA A 1 80 ? -2.527 -10.621 7.805 1.00 91.62 80 ALA A C 1
ATOM 634 O O . ALA A 1 80 ? -1.873 -9.592 7.948 1.00 91.62 80 ALA A O 1
ATOM 635 N N . GLU A 1 81 ? -2.986 -10.990 6.611 1.00 90.75 81 GLU A N 1
ATOM 636 C CA . GLU A 1 81 ? -2.660 -10.259 5.392 1.00 90.75 81 GLU A CA 1
ATOM 637 C C . GLU A 1 81 ? -3.221 -8.825 5.401 1.00 90.75 81 GLU A C 1
ATOM 639 O O .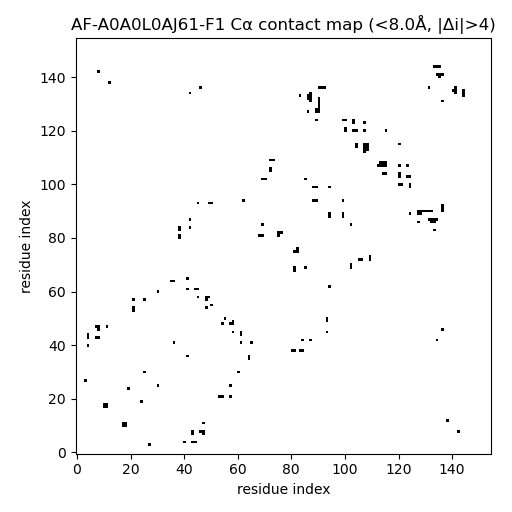 GLU A 1 81 ? -2.548 -7.887 4.967 1.00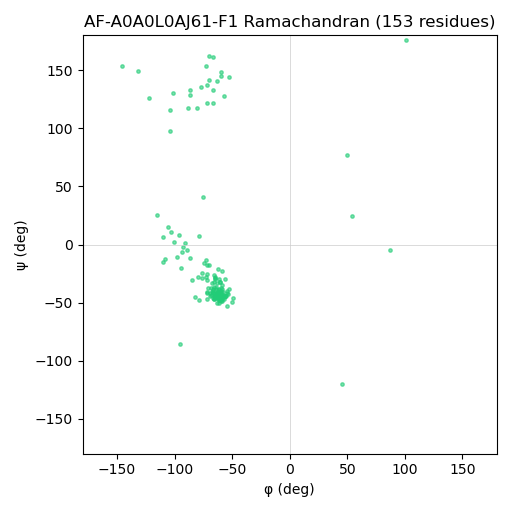 90.75 81 GLU A O 1
ATOM 644 N N . LYS A 1 82 ? -4.433 -8.632 5.941 1.00 94.69 82 LYS A N 1
ATOM 645 C CA . LYS A 1 82 ? -5.069 -7.313 6.038 1.00 94.69 82 LYS A CA 1
ATOM 646 C C . LYS A 1 82 ? -4.350 -6.413 7.040 1.00 94.69 82 LYS A C 1
ATOM 648 O O . LYS A 1 82 ? -4.133 -5.241 6.735 1.00 94.69 82 LYS A O 1
ATOM 653 N N . ILE A 1 83 ? -3.944 -6.940 8.200 1.00 94.69 83 ILE A N 1
ATOM 654 C CA . ILE A 1 83 ? -3.185 -6.145 9.176 1.00 94.69 83 ILE A CA 1
ATOM 655 C C . ILE A 1 83 ? -1.781 -5.805 8.657 1.00 94.69 83 ILE A C 1
ATOM 657 O O . ILE A 1 83 ? -1.346 -4.670 8.831 1.00 94.69 83 ILE A O 1
ATOM 661 N N . TYR A 1 84 ? -1.103 -6.713 7.945 1.00 93.81 84 TYR A N 1
ATOM 662 C CA . TYR A 1 84 ? 0.189 -6.415 7.311 1.00 93.81 84 TYR A CA 1
ATOM 663 C C . TYR A 1 84 ? 0.063 -5.309 6.265 1.00 93.81 84 TYR A C 1
ATOM 665 O O . TYR A 1 84 ? 0.816 -4.335 6.306 1.00 93.81 84 TYR A O 1
ATOM 673 N N . LEU A 1 85 ? -0.942 -5.407 5.387 1.00 95.44 85 LEU A N 1
ATOM 674 C CA . LEU A 1 85 ? -1.219 -4.366 4.404 1.00 95.44 85 LEU A CA 1
ATOM 675 C C . LEU A 1 85 ? -1.515 -3.026 5.071 1.00 95.44 85 LEU A C 1
ATOM 677 O O . LEU A 1 85 ? -0.938 -2.016 4.679 1.00 95.44 85 LEU A O 1
ATOM 681 N N . PHE A 1 86 ? -2.400 -3.013 6.068 1.00 96.44 86 PHE A N 1
ATOM 682 C CA . PHE A 1 86 ? -2.739 -1.800 6.801 1.00 96.44 86 PHE A CA 1
ATOM 683 C C . PHE A 1 86 ? -1.479 -1.131 7.357 1.00 96.44 86 PHE A C 1
ATOM 685 O O . PHE A 1 86 ? -1.240 0.045 7.097 1.00 96.44 86 PHE A O 1
ATOM 692 N N . LEU A 1 87 ? -0.659 -1.886 8.088 1.00 95.12 87 LEU A N 1
ATOM 693 C CA . LEU A 1 87 ? 0.495 -1.353 8.802 1.00 95.12 87 LEU A CA 1
ATOM 694 C C . LEU A 1 87 ? 1.558 -0.786 7.852 1.00 95.12 87 LEU A C 1
ATOM 696 O O . LEU A 1 87 ? 2.014 0.339 8.053 1.00 95.12 87 LEU A O 1
ATOM 700 N N . ASP A 1 88 ? 1.894 -1.495 6.773 1.00 94.81 88 ASP A N 1
ATOM 701 C CA . ASP A 1 88 ? 2.871 -0.987 5.804 1.00 94.81 88 ASP A CA 1
ATOM 702 C C . ASP A 1 88 ? 2.323 0.176 4.959 1.00 94.81 88 ASP A C 1
ATOM 704 O O . ASP A 1 88 ? 3.071 1.085 4.600 1.00 94.81 88 ASP A O 1
ATOM 708 N N . VAL A 1 89 ? 1.013 0.225 4.682 1.00 95.44 89 VAL A N 1
ATOM 709 C CA . VAL A 1 89 ? 0.378 1.391 4.038 1.00 95.44 89 VAL A CA 1
ATOM 710 C C . VAL A 1 89 ? 0.468 2.634 4.927 1.00 95.44 89 VAL A C 1
ATOM 712 O O .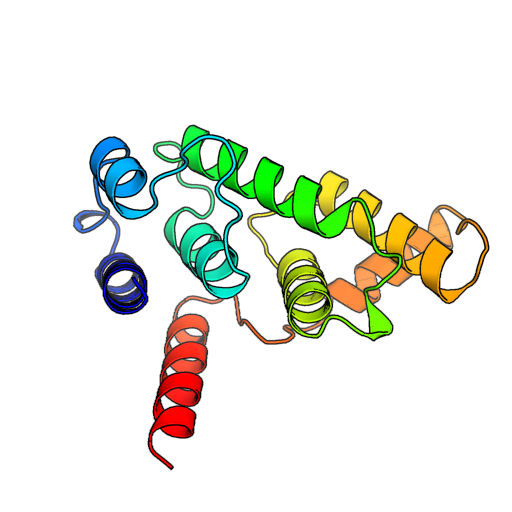 VAL A 1 89 ? 0.689 3.734 4.413 1.00 95.44 89 VAL A O 1
ATOM 715 N N . MET A 1 90 ? 0.352 2.483 6.251 1.00 95.69 90 MET A N 1
ATOM 716 C CA . MET A 1 90 ? 0.487 3.604 7.189 1.00 95.69 90 MET A CA 1
ATOM 717 C C . MET A 1 90 ? 1.894 4.214 7.190 1.00 95.69 90 MET A C 1
ATOM 719 O O . MET A 1 90 ? 2.033 5.411 7.449 1.00 95.69 90 MET A O 1
ATOM 723 N N . THR A 1 91 ? 2.930 3.438 6.870 1.00 94.44 91 THR A N 1
ATOM 724 C CA . THR A 1 91 ? 4.325 3.911 6.810 1.00 94.44 91 THR A CA 1
ATOM 725 C C . THR A 1 91 ? 4.787 4.252 5.395 1.00 94.44 91 THR A C 1
ATOM 727 O O . THR A 1 91 ? 5.833 4.876 5.229 1.00 94.44 91 THR A O 1
ATOM 730 N N . CYS A 1 92 ? 4.011 3.893 4.369 1.00 93.62 92 CYS A N 1
ATOM 731 C CA . CYS A 1 92 ? 4.387 4.089 2.975 1.00 93.62 92 CYS A CA 1
ATOM 732 C C . CYS A 1 92 ? 4.468 5.581 2.598 1.00 93.62 92 CYS A C 1
ATOM 734 O O . CYS A 1 92 ? 3.453 6.284 2.669 1.00 93.62 92 CYS A O 1
ATOM 736 N N . PRO A 1 93 ? 5.620 6.087 2.119 1.00 92.56 93 PRO A N 1
ATOM 737 C CA . PRO A 1 93 ? 5.758 7.483 1.695 1.00 92.56 93 PRO A CA 1
ATOM 738 C C . PRO A 1 93 ? 4.984 7.786 0.403 1.00 92.56 93 PRO A C 1
ATOM 740 O O . PRO A 1 93 ? 4.700 8.940 0.098 1.00 92.56 93 PRO A O 1
ATOM 743 N N . PHE A 1 94 ? 4.610 6.753 -0.354 1.00 92.38 94 PHE A N 1
ATOM 744 C CA . PHE A 1 94 ? 3.935 6.895 -1.643 1.00 92.38 94 PHE A CA 1
ATOM 745 C C . PHE A 1 94 ? 2.407 6.940 -1.526 1.00 92.38 94 PHE A C 1
ATOM 747 O O . PHE A 1 94 ? 1.735 7.168 -2.533 1.00 92.38 94 PHE A O 1
ATOM 754 N N . VAL A 1 95 ? 1.857 6.748 -0.324 1.00 93.81 95 VAL A N 1
ATOM 755 C CA . VAL A 1 95 ? 0.423 6.864 -0.033 1.00 93.81 95 VAL A CA 1
ATOM 756 C C . VAL A 1 95 ? 0.150 8.208 0.638 1.00 93.81 95 VAL A C 1
ATOM 758 O O . VAL A 1 95 ? 0.801 8.567 1.616 1.00 93.81 95 VAL A O 1
ATOM 761 N N . GLU A 1 96 ? -0.838 8.939 0.126 1.00 93.31 96 GLU A N 1
ATOM 762 C CA . GLU A 1 96 ? -1.217 10.255 0.645 1.00 93.31 96 GLU A CA 1
ATOM 763 C C . GLU A 1 96 ? -1.732 10.184 2.090 1.00 93.31 96 GLU A C 1
ATOM 765 O O . GLU A 1 96 ? -2.539 9.319 2.445 1.00 93.31 96 GLU A O 1
ATOM 770 N N . ASP A 1 97 ? -1.362 11.170 2.905 1.00 93.69 97 ASP A N 1
ATOM 771 C CA . ASP A 1 97 ? -1.757 11.233 4.315 1.00 93.69 97 ASP A CA 1
ATOM 772 C C . ASP A 1 97 ? -3.273 11.325 4.512 1.00 93.69 97 ASP A C 1
ATOM 774 O O . ASP A 1 97 ? -3.808 10.776 5.473 1.00 93.69 97 ASP A O 1
ATOM 778 N N . LYS A 1 98 ? -4.004 11.916 3.558 1.00 93.25 98 LYS A N 1
ATOM 779 C CA . LYS A 1 98 ? -5.476 11.914 3.561 1.00 93.25 98 LYS A CA 1
ATOM 780 C C . LYS A 1 98 ? -6.051 10.494 3.515 1.00 93.25 98 LYS A C 1
ATOM 782 O O . LYS A 1 98 ? -7.064 10.215 4.157 1.00 93.25 98 LYS A O 1
ATOM 787 N N . VAL A 1 99 ? -5.417 9.591 2.764 1.00 93.56 99 VAL A N 1
ATOM 788 C CA . VAL A 1 99 ? -5.824 8.181 2.674 1.00 93.56 99 VAL A CA 1
ATOM 789 C C . VAL A 1 99 ? -5.486 7.457 3.978 1.00 93.56 99 VAL A C 1
ATOM 791 O O . VAL A 1 99 ? -6.354 6.799 4.547 1.00 93.56 99 VAL A O 1
ATOM 794 N N . LYS A 1 100 ? -4.270 7.651 4.501 1.00 95.00 100 LYS A N 1
ATOM 795 C CA . LYS A 1 100 ? -3.832 7.073 5.783 1.00 95.00 100 LYS A CA 1
ATOM 796 C C . LYS A 1 100 ? -4.707 7.519 6.955 1.00 95.00 100 LYS A C 1
ATOM 798 O O . LYS A 1 100 ? -5.103 6.696 7.773 1.00 95.00 100 LYS A O 1
ATOM 803 N N . SER A 1 101 ? -5.076 8.798 7.002 1.00 94.81 101 SER A N 1
ATOM 804 C CA . SER A 1 101 ? -5.954 9.358 8.032 1.00 94.81 101 SER A CA 1
ATOM 805 C C . SER A 1 101 ? -7.318 8.661 8.050 1.00 94.81 101 SER A C 1
ATOM 807 O O . SER A 1 101 ? -7.803 8.279 9.116 1.00 94.81 101 SER A O 1
ATOM 809 N N . ARG A 1 102 ? -7.902 8.387 6.871 1.00 94.62 102 ARG A N 1
ATOM 810 C CA . ARG A 1 102 ? -9.157 7.623 6.764 1.00 94.62 102 ARG A CA 1
ATOM 811 C C . ARG A 1 102 ? -9.021 6.227 7.374 1.00 94.62 102 ARG A C 1
ATOM 813 O O . ARG A 1 102 ? -9.886 5.815 8.144 1.00 94.62 102 ARG A O 1
ATOM 820 N N . PHE A 1 103 ? -7.939 5.516 7.060 1.00 95.50 103 PHE A N 1
ATOM 821 C CA . PHE A 1 103 ? -7.688 4.177 7.597 1.00 95.50 103 PHE A CA 1
ATOM 822 C C . PHE A 1 103 ? -7.418 4.195 9.106 1.00 95.50 103 PHE A C 1
ATOM 824 O O . PHE A 1 103 ? -7.966 3.366 9.831 1.00 95.50 103 PHE A O 1
ATOM 831 N N . ALA A 1 104 ? -6.661 5.174 9.605 1.00 95.44 104 ALA A N 1
ATOM 832 C CA . ALA A 1 104 ? -6.419 5.350 11.034 1.00 95.44 104 ALA A CA 1
ATOM 833 C C . ALA A 1 104 ? -7.728 5.556 11.813 1.00 95.44 104 ALA A C 1
ATOM 835 O O . ALA A 1 104 ? -7.942 4.909 12.838 1.00 95.44 104 ALA A O 1
ATOM 836 N N . VAL A 1 105 ? -8.637 6.397 11.304 1.00 95.56 105 VAL A N 1
ATOM 837 C CA . VAL A 1 105 ? -9.967 6.605 11.901 1.00 95.56 105 VAL A CA 1
ATOM 838 C C . VAL A 1 105 ? -10.792 5.317 11.884 1.00 95.56 105 VAL A C 1
ATOM 840 O O . VAL A 1 105 ? -11.385 4.962 12.905 1.00 95.56 105 VAL A O 1
ATOM 843 N N . ALA A 1 106 ? -10.808 4.599 10.756 1.00 94.62 106 ALA A N 1
ATOM 844 C CA . ALA A 1 106 ? -11.540 3.341 10.623 1.00 94.62 106 ALA A CA 1
ATOM 845 C C . ALA A 1 106 ? -11.044 2.283 11.624 1.00 94.62 106 ALA A C 1
ATOM 847 O O . ALA A 1 106 ? -11.848 1.691 12.349 1.00 94.62 106 ALA A O 1
ATOM 848 N N . LEU A 1 107 ? -9.724 2.102 11.742 1.00 95.38 107 LEU A N 1
ATOM 849 C CA . LEU A 1 107 ? -9.143 1.156 12.694 1.00 95.38 107 LEU A CA 1
ATOM 850 C C . LEU A 1 107 ? -9.387 1.589 14.144 1.00 95.38 107 LEU A C 1
ATOM 852 O O . LEU A 1 107 ? -9.756 0.761 14.979 1.00 95.38 107 LEU A O 1
ATOM 856 N N . TYR A 1 108 ? -9.240 2.881 14.450 1.00 95.50 108 TYR A N 1
ATOM 857 C CA . TYR A 1 108 ? -9.517 3.402 15.788 1.00 95.50 108 TYR A CA 1
ATOM 858 C C . TYR A 1 108 ? -10.953 3.082 16.208 1.00 95.50 108 TYR A C 1
ATOM 860 O O . TYR A 1 108 ? -11.174 2.576 17.312 1.00 95.50 108 TYR A O 1
ATOM 868 N N . LYS A 1 109 ? -11.921 3.325 15.314 1.00 94.31 109 LYS A N 1
ATOM 869 C CA . LYS A 1 109 ? -13.331 2.995 15.537 1.00 94.31 109 LYS A CA 1
ATOM 870 C C . LYS A 1 109 ? -13.529 1.498 15.745 1.00 94.31 109 LYS A C 1
ATOM 872 O O . LYS A 1 109 ? -14.256 1.103 16.654 1.00 94.31 109 LYS A O 1
ATOM 877 N N . GLN A 1 110 ? -12.858 0.666 14.955 1.00 93.25 110 GLN A N 1
ATOM 878 C CA . GLN A 1 110 ? -12.987 -0.783 15.053 1.00 93.25 110 GLN A CA 1
ATOM 879 C C . GLN A 1 110 ? -12.455 -1.347 16.381 1.00 93.25 110 GLN A C 1
ATOM 881 O O . GLN A 1 110 ? -13.056 -2.276 16.933 1.00 93.25 110 GLN A O 1
ATOM 886 N N . ILE A 1 111 ? -11.366 -0.779 16.910 1.00 92.25 111 ILE A N 1
ATOM 887 C CA . ILE A 1 111 ? -10.743 -1.194 18.176 1.00 92.25 111 ILE A CA 1
ATOM 888 C C . ILE A 1 111 ? -11.509 -0.647 19.383 1.00 92.25 111 ILE A C 1
ATOM 890 O O . ILE A 1 111 ? -11.808 -1.404 20.301 1.00 92.25 111 ILE A O 1
ATOM 894 N N . ASN A 1 112 ? -11.833 0.648 19.380 1.00 93.19 112 ASN A N 1
ATOM 895 C CA . ASN A 1 112 ? -12.386 1.347 20.545 1.00 93.19 112 ASN A CA 1
ATOM 896 C C . ASN A 1 112 ? -13.920 1.394 20.564 1.00 93.19 112 ASN A C 1
ATOM 898 O O . ASN A 1 112 ? -14.497 1.913 21.515 1.00 93.19 112 ASN A O 1
ATOM 902 N N . LYS A 1 113 ? -14.576 0.925 19.493 1.00 92.94 113 LYS A N 1
ATOM 903 C CA . LYS A 1 113 ? -16.035 0.985 19.289 1.00 92.94 113 LYS A CA 1
ATOM 904 C C . LYS A 1 113 ? -16.625 2.400 19.413 1.00 92.94 113 LYS A C 1
ATOM 906 O O . LYS A 1 113 ? -17.811 2.562 19.676 1.00 92.94 113 LYS A O 1
ATOM 911 N N . LYS A 1 114 ? -15.805 3.431 19.173 1.00 94.00 114 LYS A N 1
ATOM 912 C CA . LYS A 1 114 ? -16.174 4.856 19.201 1.00 94.00 114 LYS A CA 1
ATOM 913 C C . LYS A 1 114 ? -15.394 5.647 18.154 1.00 94.00 114 LYS A C 1
ATOM 915 O O . LYS A 1 114 ? -14.274 5.274 17.808 1.00 94.00 114 LYS A O 1
ATOM 920 N N . ASN A 1 115 ? -15.958 6.755 17.683 1.00 94.50 115 ASN A N 1
ATOM 921 C CA . ASN A 1 115 ? -15.238 7.658 16.785 1.00 94.50 115 ASN A CA 1
ATOM 922 C C . ASN A 1 115 ? -14.144 8.424 17.560 1.00 94.50 115 ASN A C 1
ATOM 924 O O . ASN A 1 115 ? -14.412 8.872 18.678 1.00 94.50 115 ASN A O 1
ATOM 928 N N . PRO A 1 116 ? -12.931 8.581 17.000 1.00 96.25 116 PRO A N 1
ATOM 929 C CA . PRO A 1 116 ? -11.897 9.422 17.598 1.00 96.25 116 PRO A CA 1
ATOM 930 C C . PRO A 1 116 ? -12.230 10.912 17.449 1.00 96.25 116 PRO A C 1
ATOM 932 O O . PRO A 1 116 ? -12.870 11.324 16.480 1.00 96.25 116 PRO A O 1
ATOM 935 N N . THR A 1 117 ? -11.723 11.740 18.362 1.00 96.12 117 THR A N 1
ATOM 936 C CA . THR A 1 117 ? -11.598 13.186 18.118 1.00 96.12 117 THR A CA 1
ATOM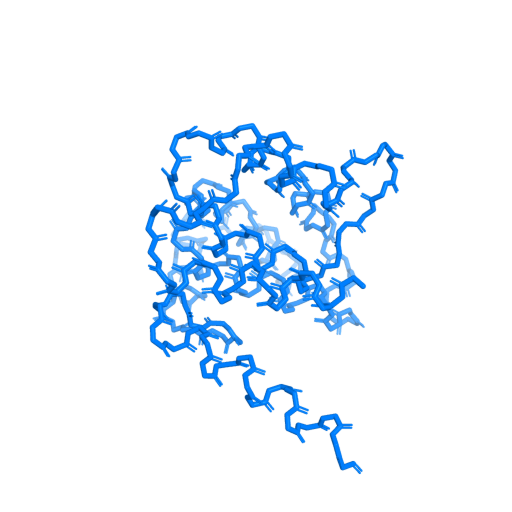 937 C C . THR A 1 117 ? -10.503 13.462 17.074 1.00 96.12 117 THR A C 1
ATOM 939 O O . THR A 1 117 ? -9.633 12.610 16.864 1.00 96.12 117 THR A O 1
ATOM 942 N N . PRO A 1 118 ? -10.464 14.651 16.439 1.00 93.25 118 PRO A N 1
ATOM 943 C CA . PRO A 1 118 ? -9.408 14.987 15.478 1.00 93.25 118 PRO A CA 1
ATOM 944 C C . PRO A 1 118 ? -7.986 14.835 16.044 1.00 93.25 118 PRO A C 1
ATOM 946 O O . PRO A 1 118 ? -7.107 14.298 15.373 1.00 93.25 118 PRO A O 1
ATOM 949 N N . SER A 1 119 ? -7.775 15.232 17.305 1.00 94.56 119 SER A N 1
ATOM 950 C CA . SER A 1 119 ? -6.486 15.074 17.992 1.00 94.56 119 SER A CA 1
ATOM 951 C C . SER A 1 119 ? -6.128 13.597 18.200 1.00 94.56 119 SER A C 1
ATOM 953 O O . SER A 1 119 ? -5.021 13.181 17.870 1.00 94.56 119 SER A O 1
ATOM 955 N N . GLN A 1 120 ? -7.087 12.772 18.637 1.00 96.19 120 GLN A N 1
ATOM 956 C CA . GLN A 1 120 ? -6.879 11.328 18.806 1.00 96.19 120 GLN A CA 1
ATOM 957 C C . GLN A 1 120 ? -6.568 10.625 17.483 1.00 96.19 120 GLN A C 1
ATOM 959 O O . GLN A 1 120 ? -5.711 9.746 17.449 1.00 96.19 120 GLN A O 1
ATOM 964 N N . ALA A 1 121 ? -7.255 10.996 16.400 1.00 94.00 121 ALA A N 1
ATOM 965 C CA . ALA A 1 121 ? -7.008 10.433 15.078 1.00 94.00 121 ALA A CA 1
ATOM 966 C C . ALA A 1 121 ? -5.598 10.780 14.578 1.00 94.00 121 ALA A C 1
ATOM 968 O O . ALA A 1 121 ? -4.889 9.899 14.091 1.00 94.00 121 ALA A O 1
ATOM 969 N N . SER A 1 122 ? -5.187 12.040 14.748 1.00 93.88 122 SER A N 1
ATOM 970 C CA . SER A 1 122 ? -3.855 12.522 14.372 1.00 93.88 122 SER A CA 1
ATOM 971 C C . SER A 1 122 ? -2.748 11.819 15.164 1.00 93.88 122 SER A C 1
ATOM 973 O O . SER A 1 122 ? -1.836 11.240 14.582 1.00 93.88 122 SER A O 1
ATOM 975 N N . ASP A 1 123 ? -2.872 11.771 16.491 1.00 96.19 123 ASP A N 1
ATOM 976 C CA . ASP A 1 123 ? -1.922 11.096 17.381 1.00 96.19 123 ASP A CA 1
ATOM 977 C C . ASP A 1 123 ? -1.843 9.580 17.110 1.00 96.19 123 ASP A C 1
ATOM 979 O O . ASP A 1 123 ? -0.761 8.990 17.079 1.00 96.19 123 ASP A O 1
ATOM 983 N N . PHE A 1 124 ? -2.977 8.932 16.830 1.00 95.44 124 PHE A N 1
ATOM 984 C CA . PHE A 1 124 ? -2.999 7.520 16.452 1.00 95.44 124 PHE A CA 1
ATOM 985 C C . PHE A 1 124 ? -2.294 7.261 15.117 1.00 95.44 124 PHE A C 1
ATOM 987 O O . PHE A 1 124 ? -1.474 6.347 15.034 1.00 95.44 124 PHE A O 1
ATOM 994 N N . MET A 1 125 ? -2.560 8.083 14.099 1.00 95.25 125 MET A N 1
ATOM 995 C CA . MET A 1 125 ? -1.864 8.011 12.815 1.00 95.25 125 MET A CA 1
ATOM 996 C C . MET A 1 125 ? -0.356 8.233 12.984 1.00 95.25 125 MET A C 1
ATOM 998 O O . MET A 1 125 ? 0.428 7.433 12.482 1.00 95.25 125 MET A O 1
ATOM 1002 N N . LEU A 1 126 ? 0.054 9.251 13.749 1.00 94.06 126 LEU A N 1
ATOM 1003 C CA . LEU A 1 126 ? 1.463 9.545 14.017 1.00 94.06 126 LEU A CA 1
ATOM 1004 C C . LEU A 1 126 ? 2.179 8.342 14.645 1.00 94.06 126 LEU A C 1
ATOM 1006 O O . LEU A 1 126 ? 3.271 7.974 14.215 1.00 94.06 126 LEU A O 1
ATOM 1010 N N . ARG A 1 127 ? 1.555 7.693 15.637 1.00 93.56 127 ARG A N 1
ATOM 1011 C CA . ARG A 1 127 ? 2.110 6.483 16.259 1.00 93.56 127 ARG A CA 1
ATOM 1012 C C . ARG A 1 127 ? 2.247 5.325 15.276 1.00 93.56 127 ARG A C 1
ATOM 1014 O O . ARG A 1 127 ? 3.271 4.650 15.301 1.00 93.56 127 ARG A O 1
ATOM 1021 N N . LEU A 1 128 ? 1.245 5.100 14.424 1.00 92.62 128 LEU A N 1
ATOM 1022 C CA . LEU A 1 128 ? 1.266 4.028 13.423 1.00 92.62 128 LEU A CA 1
ATOM 1023 C C . LEU A 1 128 ? 2.340 4.241 12.352 1.00 92.62 128 LEU A C 1
ATOM 1025 O O . LEU A 1 128 ? 2.888 3.267 11.843 1.00 92.62 128 LEU A O 1
ATOM 1029 N N . SER A 1 129 ? 2.640 5.495 12.021 1.00 89.75 129 SER A N 1
ATOM 1030 C CA . SER A 1 129 ? 3.595 5.869 10.975 1.00 89.75 129 SER A CA 1
ATOM 1031 C C . SER A 1 129 ? 5.025 6.089 11.491 1.00 89.75 129 SER A C 1
ATOM 1033 O O . SER A 1 129 ? 5.915 6.374 10.694 1.00 89.75 129 SER A O 1
ATOM 1035 N N . LYS A 1 130 ? 5.266 5.977 12.807 1.00 88.81 130 LYS A N 1
ATOM 1036 C CA . LYS A 1 130 ? 6.545 6.343 13.442 1.00 88.81 130 LYS A CA 1
ATOM 1037 C C . LYS A 1 130 ? 7.719 5.444 13.042 1.00 88.81 130 LYS A C 1
ATOM 1039 O O . LYS A 1 130 ? 8.837 5.934 12.897 1.00 88.81 130 LYS A O 1
ATOM 1044 N N . TYR A 1 131 ? 7.481 4.142 12.915 1.00 85.44 131 TYR A N 1
ATOM 1045 C CA . TYR A 1 131 ? 8.510 3.144 12.627 1.00 85.44 131 TYR A CA 1
ATOM 1046 C C . TYR A 1 131 ? 8.052 2.228 11.492 1.00 85.44 131 TYR A C 1
ATOM 1048 O O . TYR A 1 131 ? 6.847 2.002 11.369 1.00 85.44 131 TYR A O 1
ATOM 1056 N N . PRO A 1 132 ? 8.978 1.697 10.671 1.00 87.56 132 PRO A N 1
ATOM 1057 C CA . PRO A 1 132 ? 8.633 0.674 9.692 1.00 87.56 132 PRO A CA 1
ATOM 1058 C C . PRO A 1 132 ? 8.056 -0.558 10.398 1.00 87.56 132 PRO A C 1
ATOM 1060 O O . PRO A 1 132 ? 8.484 -0.903 11.501 1.00 87.56 132 PRO A O 1
ATOM 1063 N N . TRP A 1 133 ? 7.091 -1.210 9.750 1.00 89.50 133 TRP A N 1
ATOM 1064 C CA . TRP A 1 133 ? 6.479 -2.437 10.255 1.00 89.50 133 TRP A CA 1
ATOM 1065 C C . TRP A 1 133 ? 7.165 -3.659 9.649 1.00 89.50 133 TRP A C 1
ATOM 1067 O O . TRP A 1 133 ? 8.109 -4.179 10.236 1.00 89.50 133 TRP A O 1
ATOM 1077 N N . PHE A 1 134 ? 6.735 -4.097 8.464 1.00 86.69 134 PHE A N 1
ATOM 1078 C CA . PHE A 1 134 ? 7.310 -5.263 7.780 1.00 86.69 134 PHE A CA 1
ATOM 1079 C C . PHE A 1 134 ? 8.101 -4.882 6.533 1.00 86.69 134 PHE A C 1
ATOM 1081 O O . PHE A 1 134 ? 8.840 -5.711 5.998 1.00 86.69 134 PHE A O 1
ATOM 1088 N N . VAL A 1 135 ? 7.918 -3.650 6.060 1.00 84.81 135 VAL A N 1
ATOM 1089 C CA . VAL A 1 135 ? 8.592 -3.089 4.896 1.00 84.81 135 VAL A CA 1
ATOM 1090 C C . VAL A 1 135 ? 9.343 -1.835 5.316 1.00 84.81 135 VAL A C 1
ATOM 1092 O O . VAL A 1 135 ? 8.760 -0.894 5.863 1.00 84.81 135 VAL A O 1
ATOM 1095 N N . SER A 1 136 ? 10.641 -1.802 5.018 1.00 85.31 136 SER A N 1
ATOM 1096 C CA . SER A 1 136 ? 11.383 -0.547 4.990 1.00 85.31 136 SER A CA 1
ATOM 1097 C C . SER A 1 136 ? 11.271 0.050 3.595 1.00 85.31 136 SER A C 1
ATOM 1099 O O . SER A 1 136 ? 11.716 -0.544 2.620 1.00 85.31 136 SER A O 1
ATOM 1101 N N . TRP A 1 137 ? 10.671 1.232 3.494 1.00 85.62 137 TRP A N 1
ATOM 1102 C CA . TRP A 1 137 ? 10.492 1.946 2.225 1.00 85.62 137 TRP A CA 1
ATOM 1103 C C . TRP A 1 137 ? 11.762 2.671 1.747 1.00 85.62 137 TRP A C 1
ATOM 1105 O O . TRP A 1 137 ? 11.703 3.441 0.794 1.00 85.62 137 TRP A O 1
ATOM 1115 N N . LYS A 1 138 ? 12.901 2.458 2.419 1.00 74.88 138 LYS A N 1
ATOM 1116 C CA . LYS A 1 138 ? 14.225 2.909 1.973 1.00 74.88 138 LYS A CA 1
ATOM 1117 C C . LYS A 1 138 ? 14.827 1.846 1.052 1.00 74.88 138 LYS A C 1
ATOM 1119 O O . LYS A 1 138 ? 14.840 0.677 1.423 1.00 74.88 138 LYS A O 1
ATOM 1124 N N . ASP A 1 139 ? 15.375 2.249 -0.094 1.00 66.00 139 ASP A N 1
ATOM 1125 C CA . ASP A 1 139 ? 15.839 1.339 -1.157 1.00 66.00 139 ASP A CA 1
ATOM 1126 C C . ASP A 1 139 ? 16.758 0.204 -0.683 1.00 66.00 139 ASP A C 1
ATOM 1128 O O . ASP A 1 139 ? 16.501 -0.965 -0.970 1.00 66.00 139 ASP A O 1
ATOM 1132 N N . ALA A 1 140 ? 17.797 0.527 0.093 1.00 57.03 140 ALA A N 1
ATOM 1133 C CA . ALA A 1 140 ? 18.756 -0.466 0.586 1.00 57.03 140 ALA A CA 1
ATOM 1134 C C . ALA A 1 140 ? 18.123 -1.498 1.544 1.00 57.03 140 ALA A C 1
ATOM 1136 O O . ALA A 1 140 ? 18.545 -2.653 1.603 1.00 57.03 140 ALA A O 1
ATOM 1137 N N . ASP A 1 141 ? 17.079 -1.101 2.272 1.00 62.28 141 ASP A N 1
ATOM 1138 C CA . ASP A 1 141 ? 16.426 -1.939 3.277 1.00 62.28 141 ASP A CA 1
ATOM 1139 C C . ASP A 1 141 ? 15.207 -2.695 2.720 1.00 62.28 141 ASP A C 1
ATOM 1141 O O . ASP A 1 141 ? 14.774 -3.695 3.299 1.00 62.28 141 ASP A O 1
ATOM 1145 N N . PHE A 1 142 ? 14.639 -2.240 1.599 1.00 68.38 142 PHE A N 1
ATOM 1146 C CA . PHE A 1 142 ? 13.532 -2.920 0.928 1.00 68.38 142 PHE A CA 1
ATOM 1147 C C . PHE A 1 142 ? 13.985 -4.277 0.378 1.00 68.38 142 PHE A C 1
ATOM 1149 O O . PHE A 1 142 ? 13.352 -5.302 0.638 1.00 68.38 142 PHE A O 1
ATOM 1156 N N . LEU A 1 143 ? 15.137 -4.291 -0.303 1.00 60.78 143 LEU A N 1
ATOM 1157 C CA . LEU A 1 143 ? 15.784 -5.497 -0.827 1.00 60.78 143 LEU A CA 1
ATOM 1158 C C . LEU A 1 143 ? 16.128 -6.494 0.288 1.00 60.78 143 LEU A C 1
ATOM 1160 O O . LEU A 1 143 ? 15.739 -7.660 0.217 1.00 60.78 143 LEU A O 1
ATOM 1164 N N . SER A 1 144 ? 16.757 -6.027 1.370 1.00 58.56 144 SER A N 1
ATOM 1165 C CA . SER A 1 144 ? 17.131 -6.898 2.494 1.00 58.56 144 SER A CA 1
ATOM 1166 C C . SER A 1 144 ? 15.916 -7.472 3.242 1.00 58.56 144 SER A C 1
ATOM 1168 O O . SER A 1 144 ? 15.982 -8.563 3.815 1.00 58.56 144 SER A O 1
ATOM 1170 N N . SER A 1 145 ? 14.773 -6.777 3.207 1.00 61.50 145 SER A N 1
ATOM 1171 C CA . SER A 1 145 ? 13.499 -7.270 3.750 1.00 61.50 145 SER A CA 1
ATOM 1172 C C . SER A 1 145 ? 12.882 -8.388 2.900 1.00 61.50 145 SER A C 1
ATOM 1174 O O . SER A 1 145 ? 12.127 -9.209 3.427 1.00 61.50 145 SER A O 1
ATOM 1176 N N . LEU A 1 146 ? 13.195 -8.439 1.602 1.00 62.16 146 LEU A N 1
ATOM 1177 C CA . LEU A 1 146 ? 12.754 -9.496 0.690 1.00 62.16 146 LEU A CA 1
ATOM 1178 C C . LEU A 1 146 ? 13.643 -10.734 0.786 1.00 62.16 146 LEU A C 1
ATOM 1180 O O . LEU A 1 146 ? 13.119 -11.837 0.923 1.00 62.16 146 LEU A O 1
ATOM 1184 N N . GLU A 1 147 ? 14.964 -10.553 0.814 1.00 58.44 147 GLU A N 1
ATOM 1185 C CA . GLU A 1 147 ? 15.935 -11.650 0.955 1.00 58.44 147 GLU A CA 1
ATOM 1186 C C . GLU A 1 147 ? 15.679 -12.476 2.223 1.00 58.44 147 GLU A C 1
ATOM 1188 O O . GLU A 1 147 ? 15.615 -13.704 2.177 1.00 58.44 147 GLU A O 1
ATOM 1193 N N . LYS A 1 148 ? 15.414 -11.813 3.357 1.00 60.47 148 LYS A N 1
ATOM 1194 C CA . LYS A 1 148 ? 15.051 -12.493 4.614 1.00 60.47 148 LYS A CA 1
ATOM 1195 C C . LYS A 1 148 ? 13.774 -13.334 4.499 1.00 60.47 148 LYS A C 1
ATOM 1197 O O . LYS A 1 148 ? 13.662 -14.357 5.169 1.00 60.47 148 LYS A O 1
ATOM 1202 N N . LYS A 1 149 ? 12.808 -12.916 3.672 1.00 61.97 149 LYS A N 1
ATOM 1203 C CA . LYS A 1 149 ? 11.541 -13.639 3.463 1.00 61.97 149 LYS A CA 1
ATOM 1204 C C . LYS A 1 149 ? 11.694 -14.827 2.509 1.00 61.97 149 LYS A C 1
ATOM 1206 O O . LYS A 1 149 ? 10.951 -15.793 2.657 1.00 61.97 149 LYS A O 1
ATOM 1211 N N . GLU A 1 150 ? 12.642 -14.786 1.571 1.00 56.72 150 GLU A N 1
ATOM 1212 C CA . GLU A 1 150 ? 12.993 -15.943 0.731 1.00 56.72 150 GLU A CA 1
ATOM 1213 C C . GLU A 1 150 ? 13.737 -17.018 1.535 1.00 56.72 150 GLU A C 1
ATOM 1215 O O . GLU A 1 150 ? 13.394 -18.194 1.440 1.00 56.72 150 GLU A O 1
ATOM 1220 N N . LEU A 1 151 ? 14.673 -16.622 2.408 1.00 50.88 151 LEU A N 1
ATOM 1221 C CA . LEU A 1 151 ? 15.432 -17.551 3.260 1.00 50.88 151 LEU A CA 1
ATOM 1222 C C . LEU A 1 151 ? 14.540 -18.375 4.206 1.00 50.88 151 LEU A C 1
ATOM 1224 O O . LEU A 1 151 ? 14.837 -19.534 4.480 1.00 50.88 151 LEU A O 1
ATOM 1228 N N . LEU A 1 152 ? 13.423 -17.807 4.668 1.00 48.22 152 LEU A N 1
ATOM 1229 C CA . LEU A 1 152 ? 12.459 -18.495 5.537 1.00 48.22 152 LEU A CA 1
ATOM 1230 C C . LEU A 1 152 ? 11.590 -19.534 4.809 1.00 48.22 152 LEU A C 1
ATOM 1232 O O . LEU A 1 152 ? 10.960 -20.343 5.477 1.00 48.22 152 LEU A O 1
ATOM 1236 N N . LYS A 1 153 ? 11.527 -19.523 3.470 1.00 47.78 153 LYS A N 1
ATOM 1237 C CA . LYS A 1 153 ? 10.808 -20.548 2.688 1.00 47.78 153 LYS A CA 1
ATOM 1238 C C . LYS A 1 153 ? 11.665 -21.780 2.376 1.00 47.78 153 LYS A C 1
ATOM 1240 O O . LYS A 1 153 ? 11.132 -22.760 1.867 1.00 47.78 153 LYS A O 1
ATOM 1245 N N . GLY A 1 154 ? 12.977 -21.707 2.617 1.00 43.31 154 GLY A N 1
ATOM 1246 C CA . GLY A 1 154 ? 13.932 -22.788 2.356 1.00 43.31 154 GLY A CA 1
ATOM 1247 C C . GLY A 1 154 ? 14.163 -23.753 3.528 1.00 43.31 154 GLY A C 1
ATOM 1248 O O . GLY A 1 154 ? 14.976 -24.661 3.381 1.00 43.31 154 GLY A O 1
ATOM 1249 N N . TYR A 1 155 ? 13.480 -23.552 4.659 1.00 36.12 155 TYR A N 1
ATOM 1250 C CA . TYR A 1 155 ? 13.493 -24.402 5.858 1.00 36.12 155 TYR A CA 1
ATOM 1251 C C . TYR A 1 155 ? 12.085 -24.920 6.150 1.00 36.12 155 TYR A C 1
ATOM 1253 O O . TYR A 1 155 ? 11.987 -26.044 6.690 1.00 36.12 155 TYR A O 1
#

Solvent-accessible surface area (backbone atoms only — not comparable to full-atom values): 9133 Å² total; per-residue (Å²): 110,69,67,60,52,55,48,47,54,53,30,52,73,76,30,82,90,55,54,71,57,56,70,58,50,47,62,74,70,50,86,50,92,90,64,80,78,51,53,67,55,50,53,53,49,50,67,65,40,50,86,45,75,84,35,48,69,58,53,52,52,50,55,48,51,51,44,67,63,56,71,65,58,88,56,44,90,80,31,68,61,52,42,52,42,51,44,35,51,47,44,36,88,68,53,58,64,76,59,42,51,54,47,36,42,52,52,47,23,68,75,68,76,43,83,66,52,75,68,55,35,50,54,51,39,51,63,54,38,70,54,68,71,82,52,42,92,49,74,81,44,37,57,55,52,48,53,59,57,55,61,66,73,77,114

Radius of gyration: 16.13 Å; Cα contacts (8 Å, |Δi|>4): 114; chains: 1; bounding box: 36×40×41 Å

pLDDT: mean 87.01, std 12.22, range [36.12, 96.44]